Protein AF-A0A5E7H4K8-F1 (afdb_monomer_lite)

Structure (mmCIF, N/CA/C/O backbone):
data_AF-A0A5E7H4K8-F1
#
_entry.id   AF-A0A5E7H4K8-F1
#
loop_
_atom_site.group_PDB
_atom_site.id
_atom_site.type_symbol
_atom_site.label_atom_id
_atom_site.label_alt_id
_atom_site.label_comp_id
_atom_site.label_asym_id
_atom_site.label_entity_id
_atom_site.label_seq_id
_atom_site.pdbx_PDB_ins_code
_atom_site.Cartn_x
_atom_site.Cartn_y
_atom_site.Cartn_z
_atom_site.occupancy
_atom_site.B_iso_or_equiv
_atom_site.auth_seq_id
_atom_site.auth_comp_id
_atom_site.auth_asym_id
_atom_site.auth_atom_id
_atom_site.pdbx_PDB_model_num
ATOM 1 N N . MET A 1 1 ? -20.322 -31.872 -12.278 1.00 38.97 1 MET A N 1
ATOM 2 C CA . MET A 1 1 ? -18.885 -31.680 -12.008 1.00 38.97 1 MET A CA 1
ATOM 3 C C . MET A 1 1 ? -18.632 -30.189 -12.082 1.00 38.97 1 MET A C 1
ATOM 5 O O . MET A 1 1 ? -18.630 -29.643 -13.170 1.00 38.97 1 MET A O 1
ATOM 9 N N . THR A 1 2 ? -18.589 -29.510 -10.941 1.00 45.59 2 THR A N 1
ATOM 10 C CA . THR A 1 2 ? -18.157 -28.110 -10.876 1.00 45.59 2 THR A CA 1
ATOM 11 C C . THR A 1 2 ? -16.645 -28.126 -10.755 1.00 45.59 2 THR A C 1
ATOM 13 O O . THR A 1 2 ? -16.133 -28.526 -9.707 1.00 45.59 2 THR A O 1
ATOM 16 N N . ASP A 1 3 ? -15.951 -27.744 -11.826 1.00 43.72 3 ASP A N 1
ATOM 17 C CA . ASP A 1 3 ? -14.548 -27.351 -11.747 1.00 43.72 3 ASP A CA 1
ATOM 18 C C . ASP A 1 3 ? -14.458 -26.193 -10.752 1.00 43.72 3 ASP A C 1
ATOM 20 O O . ASP A 1 3 ? -14.862 -25.063 -11.022 1.00 43.72 3 ASP A O 1
ATOM 24 N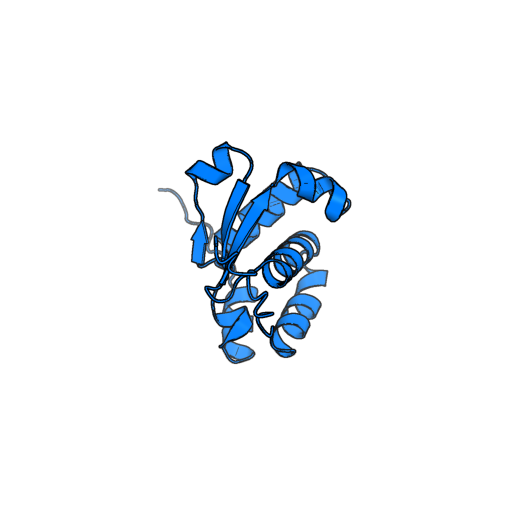 N . ARG A 1 4 ? -14.003 -26.504 -9.538 1.00 44.41 4 ARG A N 1
ATOM 25 C CA . ARG A 1 4 ? -13.485 -25.498 -8.620 1.00 44.41 4 ARG A CA 1
ATOM 26 C C . ARG A 1 4 ? -12.159 -25.071 -9.228 1.00 44.41 4 ARG A C 1
ATOM 28 O O . ARG A 1 4 ? -11.168 -25.781 -9.074 1.00 44.41 4 ARG A O 1
ATOM 35 N N . GLU A 1 5 ? -12.146 -23.937 -9.921 1.00 46.25 5 GLU A N 1
ATOM 36 C CA . GLU A 1 5 ? -10.905 -23.203 -10.140 1.00 46.25 5 GLU A CA 1
ATOM 37 C C . GLU A 1 5 ? -10.302 -22.939 -8.760 1.00 46.25 5 GLU A C 1
ATOM 39 O O . GLU A 1 5 ? -10.787 -22.125 -7.976 1.00 46.25 5 GLU A O 1
ATOM 44 N N . VAL A 1 6 ? -9.288 -23.728 -8.416 1.00 49.44 6 VAL A N 1
ATOM 45 C CA . VAL A 1 6 ? -8.402 -23.427 -7.301 1.00 49.44 6 VAL A CA 1
ATOM 46 C C . VAL A 1 6 ? -7.783 -22.080 -7.661 1.00 49.44 6 VAL A C 1
ATOM 48 O O . VAL A 1 6 ? -7.158 -22.014 -8.726 1.00 49.44 6 VAL A O 1
ATOM 51 N N . PRO A 1 7 ? -7.956 -21.015 -6.853 1.00 51.69 7 PRO A N 1
ATOM 52 C CA . PRO A 1 7 ? -7.227 -19.783 -7.080 1.00 51.69 7 PRO A CA 1
ATOM 53 C C . PRO A 1 7 ? -5.763 -20.183 -7.108 1.00 51.69 7 PRO A C 1
ATOM 55 O O . PRO A 1 7 ? -5.220 -20.683 -6.121 1.00 51.69 7 PRO A O 1
ATOM 58 N N . ARG A 1 8 ? -5.137 -20.080 -8.279 1.00 50.38 8 ARG A N 1
ATOM 59 C CA . ARG A 1 8 ? -3.690 -20.129 -8.333 1.00 50.38 8 ARG A CA 1
ATOM 60 C C . ARG A 1 8 ? -3.289 -18.848 -7.635 1.00 50.38 8 ARG A C 1
ATOM 62 O O . ARG A 1 8 ? -3.329 -17.792 -8.257 1.00 50.38 8 ARG A O 1
ATOM 69 N N . ASP A 1 9 ? -2.972 -18.960 -6.348 1.00 56.06 9 ASP A N 1
ATOM 70 C CA . ASP A 1 9 ? -2.140 -18.010 -5.621 1.00 56.06 9 ASP A CA 1
ATOM 71 C C . ASP A 1 9 ? -0.824 -17.944 -6.392 1.00 56.06 9 ASP A C 1
ATOM 73 O O . ASP A 1 9 ? 0.167 -18.613 -6.092 1.00 56.06 9 ASP A O 1
ATOM 77 N N . GLN A 1 10 ? -0.849 -17.221 -7.504 1.00 57.12 10 GLN A N 1
ATOM 78 C CA . GLN A 1 10 ? 0.314 -16.934 -8.295 1.00 57.12 10 GLN A CA 1
ATOM 79 C C . GLN A 1 10 ? 1.004 -15.850 -7.491 1.00 57.12 10 GLN A C 1
ATOM 81 O O . GLN A 1 10 ? 0.740 -14.666 -7.676 1.00 57.12 10 GLN A O 1
ATOM 86 N N . ALA A 1 11 ? 1.776 -16.298 -6.497 1.00 62.78 11 ALA A N 1
ATOM 87 C CA . ALA A 1 11 ? 2.505 -15.439 -5.590 1.00 62.78 11 ALA A CA 1
ATOM 88 C C . ALA A 1 11 ? 3.267 -14.422 -6.436 1.00 62.78 11 ALA A C 1
ATOM 90 O O . ALA A 1 11 ? 4.195 -14.776 -7.172 1.00 62.78 11 ALA A O 1
ATOM 91 N N . VAL A 1 12 ? 2.815 -13.170 -6.397 1.00 74.62 12 VAL A N 1
ATOM 92 C CA . VAL A 1 12 ? 3.458 -12.108 -7.152 1.00 74.62 12 VAL A CA 1
ATOM 93 C C . VAL A 1 12 ? 4.811 -11.889 -6.511 1.00 74.62 12 VAL A C 1
ATOM 95 O O . VAL A 1 12 ? 4.918 -11.550 -5.333 1.00 74.62 12 VAL A O 1
ATOM 98 N N . HIS A 1 13 ? 5.861 -12.141 -7.284 1.00 83.69 13 HIS A N 1
ATOM 99 C CA . HIS A 1 13 ? 7.214 -11.979 -6.795 1.00 83.69 13 HIS A CA 1
ATOM 100 C C . HIS A 1 13 ? 7.504 -10.490 -6.600 1.00 83.69 13 HIS A C 1
ATOM 102 O O . HIS A 1 13 ? 7.740 -9.756 -7.561 1.00 83.69 13 HIS A O 1
ATOM 108 N N . VAL A 1 14 ? 7.521 -10.060 -5.342 1.00 87.88 14 VAL A N 1
ATOM 109 C CA . VAL A 1 14 ? 7.988 -8.729 -4.966 1.00 87.88 14 VAL A CA 1
ATOM 110 C C . VAL A 1 14 ? 9.515 -8.722 -5.058 1.00 87.88 14 VAL A C 1
ATOM 112 O O . VAL A 1 14 ? 10.179 -9.509 -4.378 1.00 87.88 14 VAL A O 1
ATOM 115 N N . PRO A 1 15 ? 10.107 -7.866 -5.900 1.00 89.69 15 PRO A N 1
ATOM 116 C CA . PRO A 1 15 ? 11.546 -7.797 -6.043 1.00 89.69 15 PRO A CA 1
ATOM 117 C C . PRO A 1 15 ? 12.206 -7.318 -4.751 1.00 89.69 15 PRO A C 1
ATOM 119 O O . PRO A 1 15 ? 11.703 -6.446 -4.044 1.00 89.69 15 PRO A O 1
ATOM 122 N N . ARG A 1 16 ? 13.394 -7.862 -4.470 1.00 90.88 16 ARG A N 1
ATOM 123 C CA . ARG A 1 16 ? 14.171 -7.556 -3.262 1.00 90.88 16 ARG A CA 1
ATOM 124 C C . ARG A 1 16 ? 14.371 -6.052 -3.044 1.00 90.88 16 ARG A C 1
ATOM 126 O O . ARG A 1 16 ? 14.239 -5.587 -1.916 1.00 90.88 16 ARG A O 1
ATOM 133 N N . TYR A 1 17 ? 14.632 -5.299 -4.113 1.00 89.38 17 TYR A N 1
ATOM 134 C CA . TYR A 1 17 ? 14.850 -3.855 -4.030 1.00 89.38 17 TYR A CA 1
ATOM 135 C C . TYR A 1 17 ? 13.625 -3.106 -3.470 1.00 89.38 17 TYR A C 1
ATOM 137 O O . TYR A 1 17 ? 13.782 -2.055 -2.856 1.00 89.38 17 TYR A O 1
ATOM 145 N N . ALA A 1 18 ? 12.405 -3.630 -3.650 1.00 92.50 18 ALA A N 1
ATOM 146 C CA . ALA A 1 18 ? 11.195 -2.994 -3.137 1.00 92.50 18 ALA A CA 1
ATOM 147 C C . ALA A 1 18 ? 11.113 -3.107 -1.613 1.00 92.50 18 ALA A C 1
ATOM 149 O O . ALA A 1 18 ? 10.733 -2.154 -0.934 1.00 92.50 18 ALA A O 1
ATOM 150 N N . LEU A 1 19 ? 11.549 -4.243 -1.067 1.00 92.56 19 LEU A N 1
ATOM 151 C CA . LEU A 1 19 ? 11.684 -4.432 0.375 1.00 92.56 19 LEU A CA 1
ATOM 152 C C . LEU A 1 19 ? 12.812 -3.568 0.949 1.00 92.56 19 LEU A C 1
ATOM 154 O O . LEU A 1 19 ? 12.650 -3.003 2.026 1.00 92.56 19 LEU A O 1
ATOM 158 N N . GLU A 1 20 ? 13.925 -3.419 0.227 1.00 91.50 20 GLU A N 1
ATOM 159 C CA . GLU A 1 20 ? 15.032 -2.539 0.627 1.00 91.50 20 GLU A CA 1
ATOM 160 C C . GLU A 1 20 ? 14.601 -1.063 0.663 1.00 91.50 20 GLU A C 1
ATOM 162 O O . GLU A 1 20 ? 14.874 -0.370 1.644 1.00 91.50 20 GLU A O 1
ATOM 167 N N . ALA A 1 21 ? 13.855 -0.599 -0.344 1.00 90.56 21 ALA A N 1
ATOM 168 C CA . ALA A 1 21 ? 13.286 0.750 -0.372 1.00 90.56 21 ALA A CA 1
ATOM 169 C C . ALA A 1 21 ? 12.304 0.986 0.791 1.00 90.56 21 ALA A C 1
ATOM 171 O O . ALA A 1 21 ? 12.379 2.004 1.482 1.00 90.56 21 ALA A O 1
ATOM 172 N N . LEU A 1 22 ? 11.415 0.024 1.062 1.00 93.44 22 LEU A N 1
ATOM 173 C CA . LEU A 1 22 ? 10.494 0.089 2.199 1.00 93.44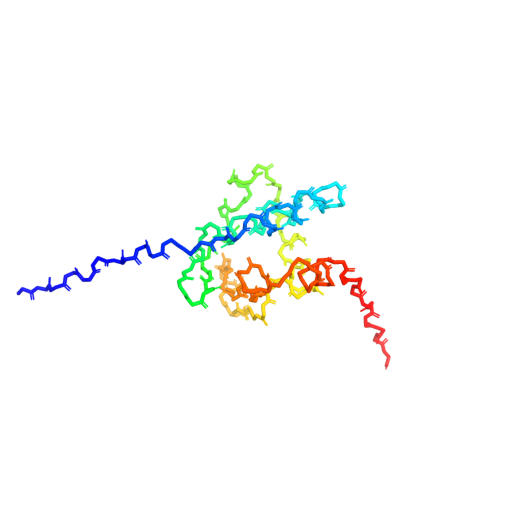 22 LEU A CA 1
ATOM 174 C C . LEU A 1 22 ? 11.231 0.084 3.546 1.00 93.44 22 LEU A C 1
ATOM 176 O O . LEU A 1 22 ? 10.861 0.841 4.442 1.00 93.44 22 LEU A O 1
ATOM 180 N N . ALA A 1 23 ? 12.291 -0.714 3.686 1.00 91.88 23 ALA A N 1
ATOM 181 C CA . ALA A 1 23 ? 13.118 -0.742 4.888 1.00 91.88 23 ALA A CA 1
ATOM 182 C C . ALA A 1 23 ? 13.824 0.602 5.127 1.00 91.88 23 ALA A C 1
ATOM 184 O O . ALA A 1 23 ? 13.838 1.089 6.257 1.00 91.88 23 ALA A O 1
ATOM 185 N N . ALA A 1 24 ? 14.341 1.237 4.070 1.00 89.56 24 ALA A N 1
ATOM 186 C CA . ALA A 1 24 ? 14.915 2.578 4.158 1.00 89.56 24 ALA A CA 1
ATOM 187 C C . ALA A 1 24 ? 13.869 3.627 4.585 1.00 89.56 24 ALA A C 1
ATOM 189 O O . ALA A 1 24 ? 14.177 4.535 5.357 1.00 89.56 24 ALA A O 1
ATOM 190 N N . TYR A 1 25 ? 12.618 3.478 4.139 1.00 89.62 25 TYR A N 1
ATOM 191 C CA . TYR A 1 25 ? 11.526 4.395 4.473 1.00 89.62 25 TYR A CA 1
ATOM 192 C C . TYR A 1 25 ? 10.905 4.155 5.863 1.00 89.62 25 TYR A C 1
ATOM 194 O O . TYR A 1 25 ? 10.271 5.052 6.424 1.00 89.62 25 TYR A O 1
ATOM 202 N N . ALA A 1 26 ? 11.096 2.976 6.462 1.00 90.69 26 ALA A N 1
ATOM 203 C CA . ALA A 1 26 ? 10.463 2.597 7.730 1.00 90.69 26 ALA A CA 1
ATOM 204 C C . ALA A 1 26 ? 10.800 3.541 8.897 1.00 90.69 26 ALA A C 1
ATOM 206 O O . ALA A 1 26 ? 9.968 3.748 9.779 1.00 90.69 26 ALA A O 1
ATOM 207 N N . ALA A 1 27 ? 11.985 4.160 8.881 1.00 87.00 27 ALA A N 1
ATOM 208 C CA . ALA A 1 27 ? 12.383 5.154 9.877 1.00 87.00 27 ALA A CA 1
ATOM 209 C C . ALA A 1 27 ? 11.567 6.460 9.800 1.00 87.00 27 ALA A C 1
ATOM 211 O O . ALA A 1 27 ? 11.477 7.182 10.791 1.00 87.00 27 ALA A O 1
ATOM 212 N N . LEU A 1 28 ? 10.982 6.772 8.639 1.00 88.19 28 LEU A N 1
ATOM 213 C CA . LEU A 1 28 ? 10.171 7.971 8.428 1.00 88.19 28 LEU A CA 1
ATOM 214 C C . LEU A 1 28 ? 8.704 7.731 8.781 1.00 88.19 28 LEU A C 1
ATOM 216 O O . LEU A 1 28 ? 8.064 8.596 9.375 1.00 88.19 28 LEU A O 1
ATOM 220 N N . ASP A 1 29 ? 8.162 6.578 8.385 1.00 92.19 29 ASP A N 1
ATOM 221 C CA . ASP A 1 29 ? 6.776 6.214 8.669 1.00 92.19 29 ASP A CA 1
ATOM 222 C C . ASP A 1 29 ? 6.578 4.693 8.627 1.00 92.19 29 ASP A C 1
ATOM 224 O O . ASP A 1 29 ? 6.238 4.105 7.594 1.00 92.19 29 ASP A O 1
ATOM 228 N N . GLY A 1 30 ? 6.803 4.054 9.775 1.00 94.12 30 GLY A N 1
ATOM 229 C CA . GLY A 1 30 ? 6.660 2.608 9.927 1.00 94.12 30 GLY A CA 1
ATOM 230 C C . GLY A 1 30 ? 5.235 2.100 9.695 1.00 94.12 30 GLY A C 1
ATOM 231 O O . GLY A 1 30 ? 5.070 0.983 9.214 1.00 94.12 30 GLY A O 1
ATOM 232 N N . ASP A 1 31 ? 4.210 2.917 9.954 1.00 96.00 31 ASP A N 1
ATOM 233 C CA . ASP A 1 31 ? 2.808 2.506 9.802 1.00 96.00 31 ASP A CA 1
ATOM 234 C C . ASP A 1 31 ? 2.447 2.362 8.323 1.00 96.00 31 ASP A C 1
ATOM 236 O O . ASP A 1 31 ? 1.862 1.357 7.915 1.00 96.00 31 ASP A O 1
ATOM 240 N N . LYS A 1 32 ? 2.856 3.331 7.491 1.00 95.38 32 LYS A N 1
ATOM 241 C CA . LYS A 1 32 ? 2.703 3.234 6.030 1.00 95.38 32 LYS A CA 1
ATOM 242 C C . LYS A 1 32 ? 3.435 2.024 5.471 1.00 95.38 32 LYS A C 1
ATOM 244 O O . LYS A 1 32 ? 2.876 1.311 4.641 1.00 95.38 32 LYS A O 1
ATOM 249 N N . VAL A 1 33 ? 4.665 1.783 5.929 1.00 95.44 33 VAL A N 1
ATOM 250 C CA . VAL A 1 33 ? 5.450 0.622 5.491 1.00 95.44 33 VAL A CA 1
ATOM 251 C C . VAL A 1 33 ? 4.762 -0.682 5.888 1.00 95.44 33 VAL A C 1
ATOM 253 O O . VAL A 1 33 ? 4.638 -1.568 5.048 1.00 95.44 33 VAL A O 1
ATOM 256 N N . ALA A 1 34 ? 4.248 -0.788 7.114 1.00 95.81 34 ALA A N 1
ATOM 257 C CA . ALA A 1 34 ? 3.536 -1.974 7.581 1.00 95.81 34 ALA A CA 1
ATOM 258 C C . ALA A 1 34 ? 2.280 -2.264 6.742 1.00 95.81 34 ALA A C 1
ATOM 260 O O . ALA A 1 34 ? 2.084 -3.395 6.292 1.00 95.81 34 ALA A O 1
ATOM 261 N N . VAL A 1 35 ? 1.467 -1.238 6.462 1.00 95.56 35 VAL A N 1
ATOM 262 C CA . VAL A 1 35 ? 0.298 -1.385 5.581 1.00 95.56 35 VAL A CA 1
ATOM 263 C C . VAL A 1 35 ? 0.736 -1.775 4.169 1.00 95.56 35 VAL A C 1
ATOM 265 O O . VAL A 1 35 ? 0.175 -2.709 3.607 1.00 95.56 35 VAL A O 1
ATOM 268 N N . MET A 1 36 ? 1.760 -1.128 3.605 1.00 96.00 36 MET A N 1
ATOM 269 C CA . MET A 1 36 ? 2.244 -1.432 2.255 1.00 96.00 36 MET A CA 1
ATOM 270 C C . MET A 1 36 ? 2.761 -2.870 2.129 1.00 96.00 36 MET A C 1
ATOM 272 O O . MET A 1 36 ? 2.449 -3.548 1.155 1.00 96.00 36 MET A O 1
ATOM 276 N N . LEU A 1 37 ? 3.502 -3.367 3.123 1.00 94.94 37 LEU A N 1
ATOM 277 C CA . LEU A 1 37 ? 3.943 -4.763 3.161 1.00 94.94 37 LEU A CA 1
ATOM 278 C C . LEU A 1 37 ? 2.751 -5.722 3.140 1.00 94.94 37 LEU A C 1
ATOM 280 O O . LEU A 1 37 ? 2.769 -6.705 2.403 1.00 94.94 37 LEU A O 1
ATOM 284 N N . LEU A 1 38 ? 1.686 -5.418 3.884 1.00 93.25 38 LEU A N 1
ATOM 285 C CA . LEU A 1 38 ? 0.472 -6.224 3.852 1.00 93.25 38 LEU A CA 1
ATOM 286 C C . LEU A 1 38 ? -0.225 -6.179 2.483 1.00 93.25 38 LEU A C 1
ATOM 288 O O . LEU A 1 38 ? -0.689 -7.219 2.016 1.00 93.25 38 LEU A O 1
ATOM 292 N N . LEU A 1 39 ? -0.270 -5.014 1.822 1.00 93.75 39 LEU A N 1
ATOM 293 C CA . LEU A 1 39 ? -0.796 -4.903 0.455 1.00 93.75 39 LEU A CA 1
ATOM 294 C C . LEU A 1 39 ? -0.005 -5.790 -0.510 1.00 93.75 39 LEU A C 1
ATOM 296 O O . LEU A 1 39 ? -0.600 -6.533 -1.282 1.00 93.75 39 LEU A O 1
ATOM 300 N N . LEU A 1 40 ? 1.325 -5.771 -0.418 1.00 93.62 40 LEU A N 1
ATOM 301 C CA . LEU A 1 40 ? 2.199 -6.588 -1.257 1.00 93.62 40 LEU A CA 1
ATOM 302 C C . LEU A 1 40 ? 2.016 -8.094 -1.015 1.00 93.62 40 LEU A C 1
ATOM 304 O O . LEU A 1 40 ? 2.071 -8.871 -1.962 1.00 93.62 40 LEU A O 1
ATOM 308 N N . ILE A 1 41 ? 1.759 -8.507 0.229 1.00 90.44 41 ILE A N 1
ATOM 309 C CA . ILE A 1 41 ? 1.490 -9.910 0.585 1.00 90.44 41 ILE A CA 1
ATOM 310 C C . ILE A 1 41 ? 0.123 -10.378 0.060 1.00 90.44 41 ILE A C 1
ATOM 312 O O . ILE A 1 41 ? -0.035 -11.544 -0.290 1.00 90.44 41 ILE A O 1
ATOM 316 N N . ARG A 1 42 ? -0.882 -9.494 0.045 1.00 90.25 42 ARG A N 1
ATOM 317 C CA . ARG A 1 42 ? -2.275 -9.815 -0.325 1.00 90.25 42 ARG A CA 1
ATOM 318 C C . ARG A 1 42 ? -2.612 -9.540 -1.790 1.00 90.25 42 ARG A C 1
ATOM 320 O O . ARG A 1 42 ? -3.753 -9.757 -2.191 1.00 90.25 42 ARG A O 1
ATOM 327 N N . MET A 1 43 ? -1.656 -9.018 -2.544 1.00 92.38 43 MET A N 1
ATOM 328 C CA . MET A 1 43 ? -1.807 -8.637 -3.938 1.00 92.38 43 MET A CA 1
ATOM 329 C C . MET A 1 43 ? -1.970 -9.863 -4.844 1.00 92.38 43 MET A C 1
ATOM 331 O O . MET A 1 43 ? -1.219 -10.831 -4.733 1.00 92.38 43 MET A O 1
ATOM 335 N N . ASP A 1 44 ? -2.918 -9.785 -5.776 1.00 91.44 44 ASP A N 1
ATOM 336 C CA . ASP A 1 44 ? -3.075 -10.763 -6.853 1.00 91.44 44 ASP A CA 1
ATOM 337 C C . ASP A 1 44 ? -2.183 -10.446 -8.070 1.00 91.44 44 ASP A C 1
ATOM 339 O O . ASP A 1 44 ? -1.499 -9.422 -8.130 1.00 91.44 44 ASP A O 1
ATOM 343 N N . SER A 1 45 ? -2.212 -11.302 -9.095 1.00 89.12 45 SER A N 1
ATOM 344 C CA . SER A 1 45 ? -1.431 -11.119 -10.329 1.00 89.12 45 SER A CA 1
ATOM 345 C C . SER A 1 45 ? -1.742 -9.827 -11.097 1.00 89.12 45 SER A C 1
ATOM 347 O O . SER A 1 45 ? -0.938 -9.402 -11.924 1.00 89.12 45 SER A O 1
ATOM 349 N N . ASN A 1 46 ? -2.889 -9.195 -10.837 1.00 90.88 46 ASN A N 1
ATOM 350 C CA . ASN A 1 46 ? -3.295 -7.918 -11.423 1.00 90.88 46 ASN A CA 1
ATOM 351 C C . ASN A 1 46 ? -2.899 -6.722 -10.548 1.00 90.88 46 ASN A C 1
ATOM 353 O O . ASN A 1 46 ? -3.285 -5.592 -10.853 1.00 90.88 46 ASN A O 1
ATOM 357 N N . ARG A 1 47 ? -2.110 -6.950 -9.487 1.00 92.44 47 ARG A N 1
ATOM 358 C CA . ARG A 1 47 ? -1.722 -5.951 -8.479 1.00 92.44 47 ARG A CA 1
ATOM 359 C C . ARG A 1 47 ? -2.894 -5.488 -7.619 1.00 92.44 47 ARG A C 1
ATOM 361 O O . ARG A 1 47 ? -2.762 -4.507 -6.886 1.00 92.44 47 ARG A O 1
ATOM 368 N N . ALA A 1 48 ? -4.036 -6.163 -7.720 1.00 94.25 48 ALA A N 1
ATOM 369 C CA . ALA A 1 48 ? -5.225 -5.808 -6.984 1.00 94.25 48 ALA A CA 1
ATOM 370 C C . ALA A 1 48 ? -5.157 -6.373 -5.571 1.00 94.25 48 ALA A C 1
ATOM 372 O O . ALA A 1 48 ? -4.702 -7.492 -5.335 1.00 94.25 48 ALA A O 1
ATOM 373 N N . VAL A 1 49 ? -5.627 -5.575 -4.623 1.00 93.44 49 VAL A N 1
ATOM 374 C CA . VAL A 1 49 ? -5.715 -5.927 -3.213 1.00 93.44 49 VAL A CA 1
ATOM 375 C C . VAL A 1 49 ? -7.131 -5.647 -2.745 1.00 93.44 49 VAL A C 1
ATOM 377 O O . VAL A 1 49 ? -7.706 -4.602 -3.050 1.00 93.44 49 VAL A O 1
ATOM 380 N N . ARG A 1 50 ? -7.689 -6.577 -1.970 1.00 93.50 50 ARG A N 1
ATOM 381 C CA . ARG A 1 50 ? -8.969 -6.395 -1.287 1.00 93.50 50 ARG A CA 1
ATOM 382 C C . ARG A 1 50 ? -8.841 -6.868 0.156 1.00 93.50 50 ARG A C 1
ATOM 384 O O . ARG A 1 50 ? -8.672 -8.060 0.406 1.00 93.50 50 ARG A O 1
ATOM 391 N N . ILE A 1 51 ? -8.881 -5.935 1.106 1.00 91.94 51 ILE A N 1
ATOM 392 C CA . ILE A 1 51 ? -8.704 -6.222 2.537 1.00 91.94 51 ILE A CA 1
ATOM 393 C C . ILE A 1 51 ? -9.788 -5.518 3.348 1.00 91.94 51 ILE A C 1
ATOM 395 O O . ILE A 1 51 ? -10.072 -4.347 3.126 1.00 91.94 51 ILE A O 1
ATOM 399 N N . ASP A 1 52 ? -10.365 -6.226 4.315 1.00 91.38 52 ASP A N 1
ATOM 400 C CA . ASP A 1 52 ? -11.218 -5.630 5.342 1.00 91.38 52 ASP A CA 1
ATOM 401 C C . ASP A 1 52 ? -10.361 -4.773 6.292 1.00 91.38 52 ASP A C 1
ATOM 403 O O . ASP A 1 52 ? -9.521 -5.287 7.038 1.00 91.38 52 ASP A O 1
ATOM 407 N N . THR A 1 53 ? -10.553 -3.453 6.252 1.00 88.75 53 THR A N 1
ATOM 408 C CA . THR A 1 53 ? -9.780 -2.501 7.055 1.00 88.75 53 THR A CA 1
ATOM 409 C C . THR A 1 53 ? -10.102 -2.583 8.538 1.00 88.75 53 THR A C 1
ATOM 411 O O . THR A 1 53 ? -9.284 -2.157 9.349 1.00 88.75 53 THR A O 1
ATOM 414 N N . SER A 1 54 ? -11.235 -3.181 8.923 1.00 88.19 54 SER A N 1
ATOM 415 C CA . SER A 1 54 ? -11.588 -3.369 10.332 1.00 88.19 54 SER A CA 1
ATOM 416 C C . SER A 1 54 ? -10.693 -4.383 11.048 1.00 88.19 54 SER A C 1
ATOM 418 O O . SER A 1 54 ? -10.568 -4.311 12.266 1.00 88.19 54 SER A O 1
ATOM 420 N N . GLN A 1 55 ? -10.024 -5.268 10.302 1.00 89.12 55 GLN A N 1
ATOM 421 C CA . GLN A 1 55 ? -9.107 -6.275 10.848 1.00 89.12 55 GLN A CA 1
ATOM 422 C C . GLN A 1 55 ? -7.647 -5.800 10.902 1.00 89.12 55 GLN A C 1
ATOM 424 O O . GLN A 1 55 ? -6.818 -6.382 11.600 1.00 89.12 55 GLN A O 1
ATOM 429 N N . LEU A 1 56 ? -7.309 -4.743 10.157 1.00 90.75 56 LEU A N 1
ATOM 430 C CA . LEU A 1 56 ? -5.948 -4.204 10.086 1.00 90.75 56 LEU A CA 1
ATOM 431 C C . LEU A 1 56 ? -5.379 -3.735 11.433 1.00 90.75 56 LEU A C 1
ATOM 433 O O . LEU A 1 56 ? -4.196 -3.990 11.659 1.00 90.75 56 LEU A O 1
ATOM 437 N N . PRO A 1 57 ? -6.152 -3.079 12.325 1.00 93.00 57 PRO A N 1
ATOM 438 C CA . PRO A 1 57 ? -5.665 -2.685 13.645 1.00 93.00 57 PRO A CA 1
ATOM 439 C C . PRO A 1 57 ? -5.077 -3.866 14.418 1.00 93.00 57 PRO A C 1
ATOM 441 O O . PRO A 1 57 ? -3.955 -3.780 14.913 1.00 93.00 57 PRO A O 1
ATOM 444 N N . ASP A 1 58 ? -5.787 -4.995 14.429 1.00 90.31 58 ASP A N 1
ATOM 445 C CA . ASP A 1 58 ? -5.370 -6.195 15.150 1.00 90.31 58 ASP A CA 1
ATOM 446 C C . ASP A 1 58 ? -4.163 -6.860 14.479 1.00 90.31 58 ASP A C 1
ATOM 448 O O . ASP A 1 58 ? -3.190 -7.196 15.153 1.00 90.31 58 ASP A O 1
ATOM 452 N N . PHE A 1 59 ? -4.170 -6.992 13.146 1.00 88.69 59 PHE A N 1
ATOM 453 C CA . PHE A 1 59 ? -3.048 -7.597 12.417 1.00 88.69 59 PHE A CA 1
ATOM 454 C C . PHE A 1 59 ? -1.748 -6.800 12.532 1.00 88.69 59 PHE A C 1
ATOM 456 O O . PHE A 1 59 ? -0.669 -7.387 12.581 1.00 88.69 59 PHE A O 1
ATOM 463 N N . LEU A 1 60 ? -1.841 -5.472 12.547 1.00 92.06 60 LEU A N 1
ATOM 464 C CA . LEU A 1 60 ? -0.679 -4.586 12.589 1.00 92.06 60 LEU A CA 1
ATOM 465 C C . LEU A 1 60 ? -0.336 -4.140 14.014 1.00 92.06 60 LEU A C 1
ATOM 467 O O . LEU A 1 60 ? 0.686 -3.492 14.221 1.00 92.06 60 LEU A O 1
ATOM 471 N N . THR A 1 61 ? -1.154 -4.504 15.006 1.00 94.31 61 THR A N 1
ATOM 472 C CA . THR A 1 61 ? -1.047 -4.015 16.391 1.00 94.31 61 THR A CA 1
ATOM 473 C C . THR A 1 61 ? -1.053 -2.476 16.460 1.00 94.31 61 THR A C 1
ATOM 475 O O . THR A 1 61 ? -0.296 -1.848 17.205 1.00 94.31 61 THR A O 1
ATOM 478 N N . LEU A 1 62 ? -1.901 -1.851 15.638 1.00 93.88 62 LEU A N 1
ATOM 479 C CA . LEU A 1 62 ? -2.057 -0.402 15.496 1.00 93.88 62 LEU A CA 1
ATOM 480 C C . LEU A 1 62 ? -3.458 0.028 15.938 1.00 93.88 62 LEU A C 1
ATOM 482 O O . LEU A 1 62 ? -4.399 -0.754 15.902 1.00 93.88 62 LEU A O 1
ATOM 486 N N . SER A 1 63 ? -3.632 1.298 16.308 1.00 95.25 63 SER A N 1
ATOM 487 C CA . SER A 1 63 ? -4.981 1.852 16.463 1.00 95.25 63 SER A CA 1
ATOM 488 C C . SER A 1 63 ? -5.636 2.062 15.095 1.00 95.25 63 SER A C 1
ATOM 490 O O . SER A 1 63 ? -4.946 2.321 14.107 1.00 95.25 63 SER A O 1
ATOM 492 N N . SER A 1 64 ? -6.972 2.031 15.038 1.00 93.25 64 SER A N 1
ATOM 493 C CA . SER A 1 64 ? -7.721 2.320 13.804 1.00 93.25 64 SER A CA 1
ATOM 494 C C . SER A 1 64 ? -7.331 3.665 13.189 1.00 93.25 64 SER A C 1
ATOM 496 O O . SER A 1 64 ? -7.105 3.743 11.990 1.00 93.25 64 SER A O 1
ATOM 498 N N . GLU A 1 65 ? -7.127 4.699 14.011 1.00 94.88 65 GLU A N 1
ATOM 499 C CA . GLU A 1 65 ? -6.701 6.018 13.528 1.00 94.88 65 GLU A CA 1
ATOM 500 C C . GLU A 1 65 ? -5.331 5.978 12.824 1.00 94.88 65 GLU A C 1
ATOM 502 O O . GLU A 1 65 ? -5.122 6.648 11.811 1.00 94.88 65 GLU A O 1
ATOM 507 N N . ARG A 1 66 ? -4.383 5.180 13.339 1.00 96.19 66 ARG A N 1
ATOM 508 C CA . ARG A 1 66 ? -3.060 5.011 12.715 1.00 96.19 66 ARG A CA 1
ATOM 509 C C . ARG A 1 66 ? -3.164 4.263 11.393 1.00 96.19 66 ARG A C 1
ATOM 511 O O . ARG A 1 66 ? -2.518 4.669 10.430 1.00 96.19 66 ARG A O 1
ATOM 518 N N . VAL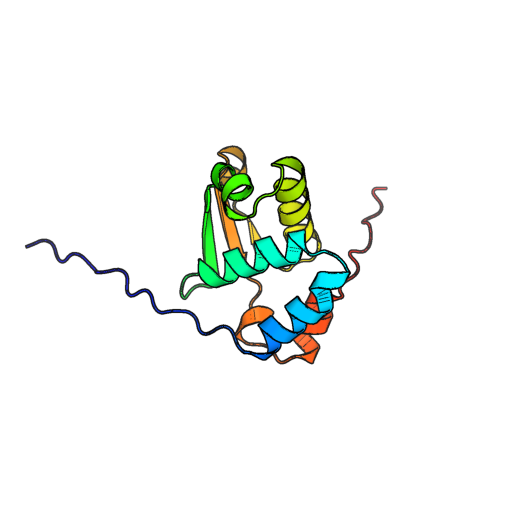 A 1 67 ? -4.013 3.237 11.326 1.00 94.81 67 VAL A N 1
ATOM 519 C CA . VAL A 1 67 ? -4.312 2.523 10.076 1.00 94.81 67 VAL A CA 1
ATOM 520 C C . VAL A 1 67 ? -4.922 3.475 9.047 1.00 94.81 67 VAL A C 1
ATOM 522 O O . VAL A 1 67 ? -4.405 3.569 7.936 1.00 94.81 67 VAL A O 1
ATOM 525 N N . ASP A 1 68 ? -5.953 4.236 9.413 1.00 93.19 68 ASP A N 1
ATOM 526 C CA . ASP A 1 68 ? -6.626 5.171 8.505 1.00 93.19 68 ASP A CA 1
ATOM 527 C C . ASP A 1 68 ? -5.658 6.243 7.982 1.00 93.19 68 ASP A C 1
ATOM 529 O O . ASP A 1 68 ? -5.628 6.554 6.786 1.00 93.19 68 ASP A O 1
ATOM 533 N N . ARG A 1 69 ? -4.800 6.775 8.862 1.00 94.94 69 ARG A N 1
ATOM 534 C CA . ARG A 1 69 ? -3.754 7.738 8.495 1.00 94.94 69 ARG A CA 1
ATOM 535 C C . ARG A 1 69 ? -2.719 7.126 7.553 1.00 94.94 69 ARG A C 1
ATOM 537 O O . ARG A 1 69 ? -2.304 7.793 6.601 1.00 94.94 69 ARG A O 1
ATOM 544 N N . ALA A 1 70 ? -2.307 5.885 7.802 1.00 95.38 70 ALA A N 1
ATOM 545 C CA . ALA A 1 70 ? -1.373 5.166 6.948 1.00 95.38 70 ALA A CA 1
ATOM 546 C C . ALA A 1 70 ? -1.978 4.925 5.560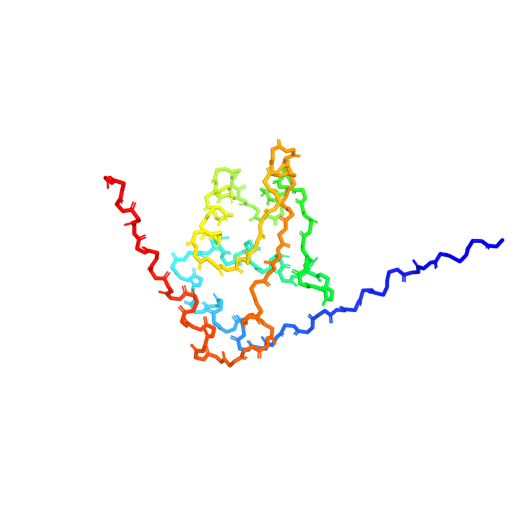 1.00 95.38 70 ALA A C 1
ATOM 548 O O . ALA A 1 70 ? -1.382 5.349 4.572 1.00 95.38 70 ALA A O 1
ATOM 549 N N . VAL A 1 71 ? -3.191 4.366 5.481 1.00 93.94 71 VAL A N 1
ATOM 550 C CA . VAL A 1 71 ? -3.918 4.126 4.221 1.00 93.94 71 VAL A CA 1
ATOM 551 C C . VAL A 1 71 ? -4.103 5.429 3.441 1.00 93.94 71 VAL A C 1
ATOM 553 O O . VAL A 1 71 ? -3.697 5.510 2.283 1.00 93.94 71 VAL A O 1
ATOM 556 N N . SER A 1 72 ? -4.616 6.489 4.076 1.00 93.25 72 SER A N 1
ATOM 557 C CA . SER A 1 72 ? -4.746 7.810 3.439 1.00 93.25 72 SER A CA 1
ATOM 558 C C . SER A 1 72 ? -3.399 8.336 2.935 1.00 93.25 72 SER A C 1
ATOM 560 O O . SER A 1 72 ? -3.304 8.931 1.862 1.00 93.25 72 SER A O 1
ATOM 562 N N . GLY A 1 73 ? -2.334 8.096 3.697 1.00 93.75 73 GLY A N 1
ATOM 563 C CA . GLY A 1 73 ? -0.981 8.480 3.338 1.00 93.75 73 GLY A CA 1
ATOM 564 C C . GLY A 1 73 ? -0.411 7.725 2.136 1.00 93.75 73 GLY A C 1
ATOM 565 O O . GLY A 1 73 ? 0.276 8.350 1.330 1.00 93.75 73 GLY A O 1
ATOM 566 N N . LEU A 1 74 ? -0.704 6.429 1.996 1.00 93.88 74 LEU A N 1
ATOM 567 C CA . LEU A 1 74 ? -0.325 5.628 0.826 1.00 93.88 74 LEU A CA 1
ATOM 568 C C . LEU A 1 74 ? -0.994 6.159 -0.445 1.00 93.88 74 LEU A C 1
ATOM 570 O O . LEU A 1 74 ? -0.327 6.338 -1.463 1.00 93.88 74 LEU A O 1
ATOM 574 N N . ILE A 1 75 ? -2.284 6.492 -0.352 1.00 92.56 75 ILE A N 1
ATOM 575 C CA . ILE A 1 75 ? -3.068 7.064 -1.455 1.00 92.56 75 ILE A CA 1
ATOM 576 C C . ILE A 1 75 ? -2.493 8.424 -1.864 1.00 92.56 75 ILE A C 1
ATOM 578 O O . ILE A 1 75 ? -2.163 8.642 -3.025 1.00 92.56 75 ILE A O 1
ATOM 582 N N . LYS A 1 76 ? -2.279 9.328 -0.900 1.00 92.06 76 LYS A N 1
ATOM 583 C CA . LYS A 1 76 ? -1.737 10.677 -1.157 1.00 92.06 76 LYS A CA 1
ATOM 584 C C . LYS A 1 76 ? -0.315 10.681 -1.722 1.00 92.06 76 LYS A C 1
ATOM 586 O O . LYS A 1 76 ? 0.089 11.666 -2.339 1.00 92.06 76 LYS A O 1
ATOM 591 N N . LYS A 1 77 ? 0.460 9.627 -1.463 1.00 90.31 77 LYS A N 1
ATOM 592 C CA . LYS A 1 77 ? 1.808 9.443 -2.014 1.00 90.31 77 LYS A CA 1
ATOM 593 C C . LYS A 1 77 ? 1.827 8.682 -3.339 1.00 90.31 77 LYS A C 1
ATOM 595 O O . LYS A 1 77 ? 2.901 8.539 -3.907 1.00 90.31 77 LYS A O 1
ATOM 600 N N . GLY A 1 78 ? 0.683 8.195 -3.823 1.00 92.62 78 GLY A N 1
ATOM 601 C CA . GLY A 1 78 ? 0.615 7.418 -5.060 1.00 92.62 78 GLY A CA 1
ATOM 602 C C . GLY A 1 78 ? 1.289 6.049 -4.956 1.00 92.62 78 GLY A C 1
ATOM 603 O O . GLY A 1 78 ? 1.766 5.521 -5.951 1.00 92.62 78 GLY A O 1
ATOM 604 N N . TRP A 1 79 ? 1.366 5.464 -3.754 1.00 94.62 79 TRP A N 1
ATOM 605 C CA . TRP A 1 79 ? 1.873 4.090 -3.596 1.00 94.62 79 TRP A CA 1
ATOM 606 C C . TRP A 1 79 ? 0.844 3.050 -4.067 1.00 94.62 79 TRP A C 1
ATOM 608 O O . TRP A 1 79 ? 1.178 1.888 -4.307 1.00 94.62 79 TRP A O 1
ATOM 618 N N . VAL A 1 80 ? -0.401 3.494 -4.238 1.00 94.31 80 VAL A N 1
ATOM 619 C CA . VAL A 1 80 ? -1.490 2.788 -4.909 1.00 94.31 80 VAL A CA 1
ATOM 620 C C . VAL A 1 80 ? -1.983 3.643 -6.080 1.00 94.31 80 VAL A C 1
ATOM 622 O O . VAL A 1 80 ? -2.092 4.861 -5.941 1.00 94.31 80 VAL A O 1
ATOM 625 N N . ASP A 1 81 ? -2.264 3.012 -7.220 1.00 90.50 81 ASP A N 1
ATOM 626 C CA . ASP A 1 81 ? -2.702 3.681 -8.458 1.00 90.50 81 ASP A CA 1
ATOM 627 C C . ASP A 1 81 ? -4.174 4.102 -8.386 1.00 90.50 81 ASP A C 1
ATOM 629 O O . ASP A 1 81 ? -4.572 5.143 -8.907 1.00 90.50 81 ASP A O 1
ATOM 633 N N . SER A 1 82 ? -5.003 3.267 -7.762 1.00 90.12 82 SER A N 1
ATOM 634 C CA . SER A 1 82 ? -6.445 3.478 -7.676 1.00 90.12 82 SER A CA 1
ATOM 635 C C . SER A 1 82 ? -7.016 2.877 -6.402 1.00 90.12 82 SER A C 1
ATOM 637 O O . SER A 1 82 ? -6.482 1.900 -5.869 1.00 90.12 82 SER A O 1
ATOM 639 N N . VAL A 1 83 ? -8.135 3.438 -5.948 1.00 92.81 83 VAL A N 1
ATOM 640 C CA . VAL A 1 83 ? -8.884 2.991 -4.771 1.00 92.81 83 VAL A CA 1
ATOM 641 C C . VAL A 1 83 ? -10.362 2.903 -5.124 1.00 92.81 83 VAL A C 1
ATOM 643 O O . VAL A 1 83 ? -10.898 3.782 -5.792 1.00 92.81 83 VAL A O 1
ATOM 646 N N . ASP A 1 84 ? -11.012 1.845 -4.661 1.00 93.19 84 ASP A N 1
ATOM 647 C CA . ASP A 1 84 ? -12.462 1.692 -4.678 1.00 93.19 84 ASP A CA 1
ATOM 648 C C . ASP A 1 84 ? -13.056 2.470 -3.490 1.00 93.19 84 ASP A C 1
ATOM 650 O O . ASP A 1 84 ? -13.075 1.998 -2.347 1.00 93.19 84 ASP A O 1
ATOM 654 N N . GLU A 1 85 ? -13.474 3.714 -3.745 1.00 89.44 85 GLU A N 1
ATOM 655 C CA . GLU A 1 85 ? -14.027 4.604 -2.716 1.00 89.44 85 GLU A CA 1
ATOM 656 C C . GLU A 1 85 ? -15.338 4.078 -2.119 1.00 89.44 85 GLU A C 1
ATOM 658 O O . GLU A 1 85 ? -15.603 4.298 -0.934 1.00 89.44 85 GLU A O 1
ATOM 663 N N . ASP A 1 86 ? -16.143 3.360 -2.904 1.00 90.75 86 ASP A N 1
ATOM 664 C CA . ASP A 1 86 ? -17.396 2.779 -2.429 1.00 90.75 86 ASP A CA 1
ATOM 665 C C . ASP A 1 86 ? -17.121 1.612 -1.476 1.00 90.75 86 ASP A C 1
ATOM 667 O O . ASP A 1 86 ? -17.705 1.548 -0.391 1.00 90.75 86 ASP A O 1
ATOM 671 N N . ALA A 1 87 ? -16.165 0.736 -1.800 1.00 88.25 87 ALA A N 1
ATOM 672 C CA . ALA A 1 87 ? -15.727 -0.318 -0.885 1.00 88.25 87 ALA A CA 1
ATOM 673 C C . ALA A 1 87 ? -15.158 0.251 0.427 1.00 88.25 87 ALA A C 1
ATOM 675 O O . ALA A 1 87 ? -15.452 -0.273 1.507 1.00 88.25 87 ALA A O 1
ATOM 676 N N . MET A 1 88 ? -14.416 1.361 0.359 1.00 86.81 88 MET A N 1
ATOM 677 C CA . MET A 1 88 ? -13.852 2.022 1.541 1.00 86.81 88 MET A CA 1
ATOM 678 C C . MET A 1 88 ? -14.934 2.497 2.520 1.00 86.81 88 MET A C 1
ATOM 680 O O . MET A 1 88 ? -14.749 2.388 3.734 1.00 86.81 88 MET A O 1
ATOM 684 N N . ARG A 1 89 ? -16.104 2.934 2.028 1.00 87.62 89 ARG A N 1
ATOM 685 C CA . ARG A 1 89 ? -17.261 3.284 2.882 1.00 87.62 89 ARG A CA 1
ATOM 686 C C . ARG A 1 89 ? -17.790 2.090 3.676 1.00 87.62 89 ARG A C 1
ATOM 688 O O . ARG A 1 89 ? -18.361 2.267 4.751 1.00 87.62 89 ARG A O 1
ATOM 695 N N . HIS A 1 90 ? -17.559 0.881 3.177 1.00 91.00 90 HIS A N 1
ATOM 696 C CA . HIS A 1 90 ? -17.922 -0.381 3.815 1.00 91.00 90 HIS A CA 1
ATOM 697 C C . HIS A 1 90 ? -16.743 -1.051 4.534 1.00 91.00 90 HIS A C 1
ATOM 699 O O . HIS A 1 90 ? -16.795 -2.251 4.793 1.00 91.00 90 HIS A O 1
ATOM 705 N N . ARG A 1 91 ? -15.704 -0.279 4.898 1.00 89.19 91 ARG A N 1
ATOM 706 C CA . ARG A 1 91 ? -14.494 -0.757 5.594 1.00 89.19 91 ARG A CA 1
ATOM 707 C C . ARG A 1 91 ? -13.707 -1.799 4.801 1.00 89.19 91 ARG A C 1
ATOM 709 O O . ARG A 1 91 ? -13.070 -2.674 5.372 1.00 89.19 91 ARG A O 1
ATOM 716 N N . VAL A 1 92 ? -13.736 -1.714 3.475 1.00 92.62 92 VAL A N 1
ATOM 717 C CA . VAL A 1 92 ? -12.929 -2.568 2.605 1.00 92.62 92 VAL A CA 1
ATOM 718 C C . VAL A 1 92 ? -11.991 -1.695 1.787 1.00 92.62 92 VAL A C 1
ATOM 720 O O . VAL A 1 92 ? -12.429 -0.876 0.988 1.00 92.62 92 VAL A O 1
ATOM 723 N N . LEU A 1 93 ? -10.689 -1.908 1.941 1.00 92.12 93 LEU A N 1
ATOM 724 C CA . LEU A 1 93 ? -9.687 -1.332 1.059 1.00 92.12 93 LEU A CA 1
ATOM 725 C C . LEU A 1 93 ? -9.592 -2.204 -0.188 1.00 92.12 93 LEU A C 1
ATOM 727 O O . LEU A 1 93 ? -8.955 -3.258 -0.170 1.00 92.12 93 LEU A O 1
ATOM 731 N N . GLY A 1 94 ? -10.263 -1.766 -1.251 1.00 94.56 94 GLY A N 1
ATOM 732 C CA . GLY A 1 94 ? -10.018 -2.223 -2.614 1.00 94.56 94 GLY A CA 1
ATOM 733 C C . GLY A 1 94 ? -9.047 -1.266 -3.295 1.00 94.56 94 GLY A C 1
ATOM 734 O O . GLY A 1 94 ? -9.364 -0.085 -3.423 1.00 94.56 94 GLY A O 1
ATOM 735 N N . CYS A 1 95 ? -7.870 -1.727 -3.709 1.00 95.19 95 CYS A N 1
ATOM 736 C CA . CYS A 1 95 ? -6.902 -0.873 -4.399 1.00 95.19 95 CYS A CA 1
ATOM 737 C C . CYS A 1 95 ? -6.029 -1.640 -5.396 1.00 95.19 95 CYS A C 1
ATOM 739 O O . CYS A 1 95 ? -5.987 -2.869 -5.384 1.00 95.19 95 CYS A O 1
ATOM 741 N N . ILE A 1 96 ? -5.332 -0.895 -6.257 1.00 95.69 96 ILE A N 1
ATOM 742 C CA . ILE A 1 96 ? -4.293 -1.417 -7.153 1.00 95.69 96 ILE A CA 1
ATOM 743 C C . ILE A 1 96 ? -2.937 -0.888 -6.684 1.00 95.69 96 ILE A C 1
ATOM 745 O O . ILE A 1 96 ? -2.755 0.323 -6.563 1.00 95.69 96 ILE A O 1
ATOM 749 N N . VAL A 1 97 ? -1.978 -1.776 -6.424 1.00 95.38 97 VAL A N 1
ATOM 750 C CA . VAL A 1 97 ? -0.612 -1.400 -6.032 1.00 95.38 97 VAL A CA 1
ATOM 751 C C . VAL A 1 97 ? 0.138 -0.787 -7.218 1.00 95.38 97 VAL A C 1
ATOM 753 O O . VAL A 1 97 ? 0.117 -1.332 -8.328 1.00 95.38 97 VAL A O 1
ATOM 756 N N . HIS A 1 98 ? 0.845 0.323 -6.977 1.00 95.19 98 HIS A N 1
ATOM 757 C CA . HIS A 1 98 ? 1.634 1.005 -8.004 1.00 95.19 98 HIS A CA 1
ATOM 758 C C . HIS A 1 98 ? 2.685 0.049 -8.610 1.00 95.19 98 HIS A C 1
ATOM 760 O O . HIS A 1 98 ? 3.396 -0.640 -7.868 1.00 95.19 98 HIS A O 1
ATOM 766 N N . PRO A 1 99 ? 2.851 -0.012 -9.948 1.00 93.00 99 PRO A N 1
ATOM 767 C CA . PRO A 1 99 ? 3.645 -1.059 -10.598 1.00 93.00 99 PRO A CA 1
ATOM 768 C C . PRO A 1 99 ? 5.136 -0.950 -10.274 1.00 93.00 99 PRO A C 1
ATOM 770 O O . PRO A 1 99 ? 5.869 -1.925 -10.417 1.00 93.00 99 PRO A O 1
ATOM 773 N N . ALA A 1 100 ? 5.593 0.216 -9.806 1.00 93.19 100 ALA A N 1
ATOM 774 C CA . ALA A 1 100 ? 6.986 0.418 -9.415 1.00 93.19 100 ALA A CA 1
ATOM 775 C C . ALA A 1 100 ? 7.456 -0.511 -8.289 1.00 93.19 100 ALA A C 1
ATOM 777 O O . ALA A 1 100 ? 8.640 -0.821 -8.223 1.00 93.19 100 ALA A O 1
ATOM 778 N N . PHE A 1 101 ? 6.544 -1.008 -7.449 1.00 92.50 101 PHE A N 1
ATOM 779 C CA . PHE A 1 101 ? 6.884 -1.981 -6.410 1.00 92.50 101 PHE A CA 1
ATOM 780 C C . PHE A 1 101 ? 7.159 -3.393 -6.955 1.00 92.50 101 PHE A C 1
ATOM 782 O O . PHE A 1 101 ? 7.537 -4.264 -6.179 1.00 92.50 101 PHE A O 1
ATOM 789 N N . ILE A 1 102 ? 6.956 -3.633 -8.256 1.00 91.44 102 ILE A N 1
ATOM 790 C CA . ILE A 1 102 ? 7.022 -4.968 -8.875 1.00 91.44 102 ILE A CA 1
ATOM 791 C C . ILE A 1 102 ? 7.903 -4.971 -10.128 1.00 91.44 102 ILE A C 1
ATOM 793 O O . ILE A 1 102 ? 8.654 -5.917 -10.357 1.00 91.44 102 ILE A O 1
ATOM 797 N N . HIS A 1 103 ? 7.790 -3.935 -10.960 1.00 89.12 103 HIS A N 1
ATOM 798 C CA . HIS A 1 103 ? 8.322 -3.934 -12.323 1.00 89.12 103 HIS A CA 1
ATOM 799 C C . HIS A 1 103 ? 9.374 -2.857 -12.593 1.00 89.12 103 HIS A C 1
ATOM 801 O O . HIS A 1 103 ? 10.025 -2.918 -13.633 1.00 89.12 103 HIS A O 1
ATOM 807 N N . ALA A 1 104 ? 9.531 -1.860 -11.720 1.00 87.69 104 ALA A N 1
ATOM 808 C CA . ALA A 1 104 ? 10.456 -0.759 -11.983 1.00 87.69 104 ALA A CA 1
ATOM 809 C C . ALA A 1 104 ? 11.905 -1.099 -11.597 1.00 87.69 104 ALA A C 1
ATOM 811 O O . ALA A 1 104 ? 12.200 -2.180 -11.095 1.00 87.69 104 ALA A O 1
ATOM 812 N N . ASP A 1 105 ? 12.827 -0.177 -11.846 1.00 89.56 105 ASP A N 1
ATOM 813 C CA . ASP A 1 105 ? 14.128 -0.182 -11.185 1.00 89.56 105 ASP A CA 1
ATOM 814 C C . ASP A 1 105 ? 14.052 0.519 -9.815 1.00 89.56 105 ASP A C 1
ATOM 816 O O . ASP A 1 105 ? 13.046 1.140 -9.451 1.00 89.56 105 ASP A O 1
ATOM 820 N N . PHE A 1 106 ? 15.130 0.395 -9.037 1.00 86.75 106 PHE A N 1
ATOM 821 C CA . PHE A 1 106 ? 15.219 0.982 -7.701 1.00 86.75 106 PHE A CA 1
ATOM 822 C C . PHE A 1 106 ? 15.057 2.508 -7.722 1.00 86.75 106 PHE A C 1
ATOM 824 O O . PHE A 1 106 ? 14.315 3.051 -6.908 1.00 86.75 106 PHE A O 1
ATOM 831 N N . ASP A 1 107 ? 15.685 3.199 -8.677 1.00 89.19 107 ASP A N 1
ATOM 832 C CA . ASP A 1 107 ? 15.648 4.664 -8.762 1.00 89.19 107 ASP A CA 1
ATOM 833 C C . ASP A 1 107 ? 14.231 5.184 -9.032 1.00 89.19 107 ASP A C 1
ATOM 835 O O . ASP A 1 107 ? 13.779 6.159 -8.426 1.00 89.19 107 ASP A O 1
ATOM 839 N N . SER A 1 108 ? 13.497 4.514 -9.918 1.00 90.12 108 SER A N 1
ATOM 840 C CA . SER A 1 108 ? 12.106 4.836 -10.230 1.00 90.12 108 SER A CA 1
ATOM 841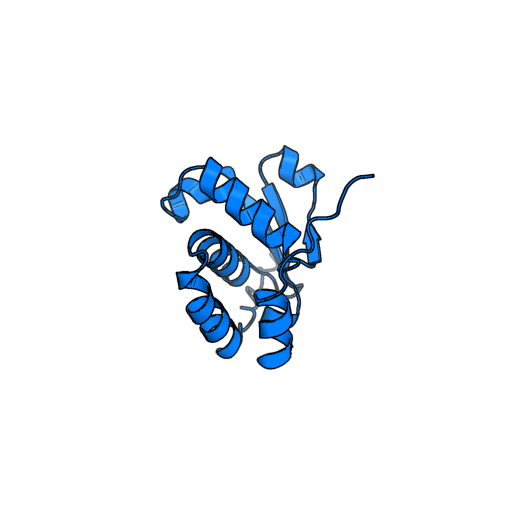 C C . SER A 1 108 ? 11.187 4.574 -9.040 1.00 90.12 108 SER A C 1
ATOM 843 O O . SER A 1 108 ? 10.309 5.393 -8.763 1.00 90.12 108 SER A O 1
ATOM 845 N N . LEU A 1 109 ? 11.402 3.481 -8.299 1.00 91.56 109 LEU A N 1
ATOM 846 C CA . LEU A 1 109 ? 10.665 3.224 -7.063 1.00 91.56 109 LEU A CA 1
ATOM 847 C C . LEU A 1 109 ? 10.954 4.294 -6.004 1.00 91.56 109 LEU A C 1
ATOM 849 O O . LEU A 1 109 ? 10.021 4.825 -5.400 1.00 91.56 109 LEU A O 1
ATOM 853 N N . MET A 1 110 ? 12.223 4.650 -5.804 1.00 89.88 110 MET A N 1
ATOM 854 C CA . MET A 1 110 ? 12.614 5.658 -4.821 1.00 89.88 110 MET A CA 1
ATOM 855 C C . MET A 1 110 ? 11.985 7.016 -5.118 1.00 89.88 110 MET A C 1
ATOM 857 O O . MET A 1 110 ? 11.529 7.678 -4.193 1.00 89.88 110 MET A O 1
ATOM 861 N N . ARG A 1 111 ? 11.831 7.401 -6.392 1.00 89.31 111 ARG A N 1
ATOM 862 C CA . ARG A 1 111 ? 11.090 8.623 -6.752 1.00 89.31 111 ARG A CA 1
ATOM 863 C C . ARG A 1 111 ? 9.650 8.607 -6.239 1.00 89.31 111 ARG A C 1
ATOM 865 O O . ARG A 1 111 ? 9.199 9.628 -5.728 1.00 89.31 111 ARG A O 1
ATOM 872 N N . ILE A 1 112 ? 8.948 7.476 -6.326 1.00 88.19 112 ILE A N 1
ATOM 873 C CA . ILE A 1 112 ? 7.570 7.324 -5.819 1.00 88.19 112 ILE A CA 1
ATOM 874 C C . ILE A 1 112 ? 7.540 7.356 -4.285 1.00 88.19 112 ILE A C 1
ATOM 876 O O . ILE A 1 112 ? 6.736 8.060 -3.672 1.00 88.19 112 ILE A O 1
ATOM 880 N N . VAL A 1 113 ? 8.455 6.632 -3.645 1.00 86.88 113 VAL A N 1
ATOM 881 C CA . VAL A 1 113 ? 8.566 6.561 -2.180 1.00 86.88 113 VAL A CA 1
ATOM 882 C C . VAL A 1 113 ? 8.863 7.944 -1.578 1.00 86.88 113 VAL A C 1
ATOM 884 O O . VAL A 1 113 ? 8.162 8.406 -0.661 1.00 86.88 113 VAL A O 1
ATOM 887 N N . ASP A 1 114 ? 9.816 8.655 -2.178 1.00 84.38 114 ASP A N 1
ATOM 888 C CA . ASP A 1 114 ? 10.277 9.977 -1.759 1.00 84.38 114 ASP A CA 1
ATOM 889 C C . ASP A 1 114 ? 9.401 11.120 -2.253 1.00 84.38 114 ASP A C 1
ATOM 891 O O . ASP A 1 114 ? 9.642 12.266 -1.862 1.00 84.38 114 ASP A O 1
ATOM 895 N N . THR A 1 115 ? 8.363 10.849 -3.058 1.00 76.06 115 THR A N 1
ATOM 896 C CA . THR A 1 115 ? 7.455 11.899 -3.523 1.00 76.06 115 THR A CA 1
ATOM 897 C C . THR A 1 115 ? 6.885 12.612 -2.294 1.00 76.06 115 THR A C 1
ATOM 899 O O . THR A 1 115 ? 6.058 12.084 -1.535 1.00 76.06 115 THR A O 1
ATOM 902 N N . ARG A 1 116 ? 7.386 13.826 -2.043 1.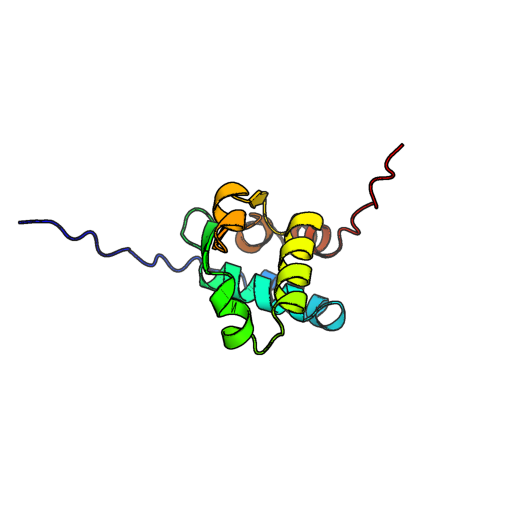00 55.94 116 ARG A N 1
ATOM 903 C CA . ARG A 1 116 ? 6.775 14.775 -1.123 1.00 55.94 116 ARG A CA 1
ATOM 904 C C . ARG A 1 116 ? 5.527 15.236 -1.842 1.00 55.94 116 ARG A C 1
ATOM 906 O O . ARG A 1 116 ? 5.628 15.926 -2.849 1.00 55.94 116 ARG A O 1
ATOM 913 N N . SER A 1 117 ? 4.371 14.798 -1.356 1.00 44.84 117 SER A N 1
ATOM 914 C CA . SER A 1 117 ? 3.086 15.296 -1.835 1.00 44.84 117 SER A CA 1
ATOM 915 C C . SER A 1 117 ? 3.164 16.832 -1.796 1.00 44.84 117 SER A C 1
ATOM 917 O O . SER A 1 117 ? 3.390 17.371 -0.705 1.00 44.84 117 SER A O 1
ATOM 919 N N . PRO A 1 118 ? 3.083 17.560 -2.929 1.00 40.50 118 PRO A N 1
ATOM 920 C CA . PRO A 1 118 ? 2.834 18.983 -2.841 1.00 40.50 118 PRO A CA 1
ATOM 921 C C . PRO A 1 118 ? 1.471 19.084 -2.169 1.00 40.50 118 PRO A C 1
ATOM 923 O O . PRO A 1 118 ? 0.492 18.518 -2.654 1.00 40.50 118 PRO A O 1
ATOM 926 N N . ALA A 1 119 ? 1.422 19.725 -1.004 1.00 38.56 119 ALA A N 1
ATOM 927 C CA . ALA A 1 119 ? 0.157 20.150 -0.441 1.00 38.56 119 ALA A CA 1
ATOM 928 C C . ALA A 1 119 ? -0.550 20.935 -1.551 1.00 38.56 119 ALA A C 1
ATOM 930 O O . ALA A 1 119 ? -0.099 22.024 -1.905 1.00 38.56 119 ALA A O 1
ATOM 931 N N . MET A 1 120 ? -1.571 20.343 -2.177 1.00 40.31 120 MET A N 1
ATOM 932 C CA . MET A 1 120 ? -2.407 21.069 -3.118 1.00 40.31 120 MET A CA 1
ATOM 933 C C . MET A 1 120 ? -3.048 22.190 -2.313 1.00 40.31 120 MET A C 1
ATOM 935 O O . MET A 1 120 ? -3.927 21.956 -1.482 1.00 40.31 120 MET A O 1
ATOM 939 N N . GLY A 1 121 ? -2.515 23.393 -2.515 1.00 32.59 121 GLY A N 1
ATOM 940 C CA . GLY A 1 121 ? -3.151 24.627 -2.118 1.00 32.59 121 GLY A CA 1
ATOM 941 C C . GLY A 1 121 ? -4.521 24.654 -2.768 1.00 32.59 121 GLY A C 1
ATOM 942 O O . GLY A 1 121 ? -4.645 24.615 -3.988 1.00 32.59 121 GLY A O 1
ATOM 943 N N . VAL A 1 122 ? -5.540 24.658 -1.924 1.00 41.34 122 VAL A N 1
ATOM 944 C CA . VAL A 1 122 ? -6.897 24.996 -2.313 1.00 41.34 122 VAL A CA 1
ATOM 945 C C . VAL A 1 122 ? -6.938 26.519 -2.351 1.00 41.34 122 VAL A C 1
ATOM 947 O O . VAL A 1 122 ? -6.865 27.129 -1.288 1.00 41.34 122 VAL A O 1
ATOM 950 N N . HIS A 1 123 ? -7.001 27.111 -3.544 1.00 34.84 123 HIS A N 1
ATOM 951 C CA . HIS A 1 123 ? -7.609 28.418 -3.806 1.00 34.84 123 HIS A CA 1
ATOM 952 C C . HIS A 1 123 ? -8.053 28.495 -5.263 1.00 34.84 123 HIS A C 1
ATOM 954 O O . HIS A 1 123 ? -7.220 28.195 -6.146 1.00 34.84 123 HIS A O 1
#

Foldseek 3Di:
DDPPPPPPPPLQDQDPLLVVLLVVCCVVPVLLSLVLVVLSRQAGPQQKHKDQLVCVCVVVVHDSVSNVVSVVVCVLLPQWVDFDVVVVVVRITITGGDCCRRPNDNVVVNCSSPPPRPPPDDD

Organism: Pseudomonas fluorescens (NCBI:txid294)

Sequence (123 aa):
MTDREVPRDQAVHVPRYALEALAAYAALDGDKVAVMLLLLIRMDSNRAVRIDTSQLPDFLTLSSERVDRAVSGLIKKGWVDSVDEDAMRHRVLGCIVHPAFIHADFDSLMRIVDTRSPAMGVH

pLDDT: mean 84.42, std 16.99, range [32.59, 96.19]

Secondary structure (DSSP, 8-state):
---------------HHHHHHHHHHTTT-HHHHHHHHHHHHH--TTSEEEEETTSHHHHHT--HHHHHHHHHHHHHTTSEEEE-HHHHHTTEEEEEE-GGGTTS-HHHHHHHHT---------

Radius of gyration: 15.34 Å; chains: 1; bounding box: 34×60×29 Å